Protein AF-A0A556CBR6-F1 (afdb_monomer_lite)

Sequence (61 aa):
MIENTLAKGVDSVSQIFKGVEILPDGSVVRSGTNYSGKFQEAHDASKASIQSRISNLESGG

Radius of gyration: 23.53 Å; chains: 1; bounding box: 60×12×56 Å

Structure (mmCIF, N/CA/C/O backbone):
data_AF-A0A556CBR6-F1
#
_en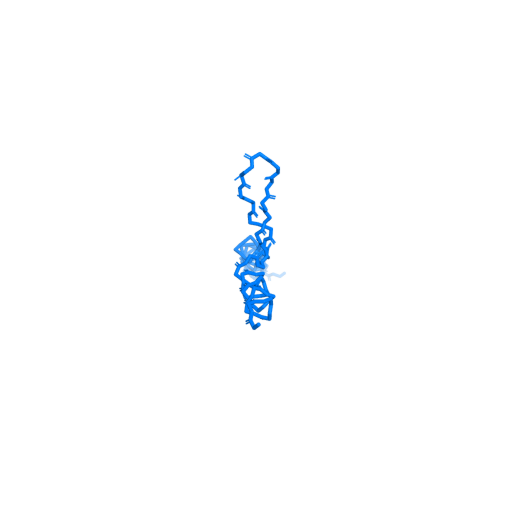try.id   AF-A0A556CBR6-F1
#
loop_
_atom_site.group_PDB
_atom_site.id
_atom_site.type_symbol
_atom_site.label_atom_id
_atom_site.label_alt_id
_atom_site.label_comp_id
_atom_site.label_asym_id
_atom_site.label_entity_id
_atom_site.label_seq_id
_atom_site.pdbx_PDB_ins_code
_atom_site.Cartn_x
_atom_site.Cartn_y
_atom_site.Cartn_z
_atom_site.occupancy
_atom_site.B_iso_or_equiv
_atom_site.auth_seq_id
_atom_site.auth_comp_id
_atom_site.auth_asym_id
_atom_site.auth_atom_id
_atom_site.pdbx_PDB_model_num
ATOM 1 N N . MET A 1 1 ? 41.075 1.844 -28.781 1.00 54.19 1 MET A N 1
ATOM 2 C CA . MET A 1 1 ? 40.631 2.383 -27.470 1.00 54.19 1 MET A CA 1
ATOM 3 C C . MET A 1 1 ? 39.181 2.903 -27.475 1.00 54.19 1 MET A C 1
ATOM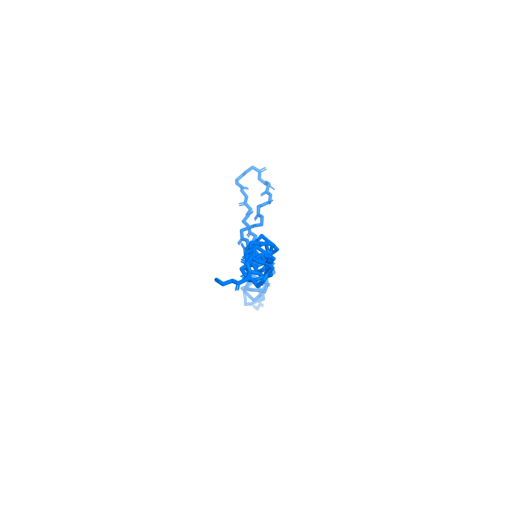 5 O O . MET A 1 1 ? 38.739 3.421 -26.462 1.00 54.19 1 MET A O 1
ATOM 9 N N . ILE A 1 2 ? 38.426 2.744 -28.572 1.00 56.22 2 ILE A N 1
ATOM 10 C CA . ILE A 1 2 ? 37.031 3.210 -28.692 1.00 56.22 2 ILE A CA 1
ATOM 11 C C . ILE A 1 2 ? 36.044 2.148 -28.172 1.00 56.22 2 ILE A C 1
ATOM 13 O O . ILE A 1 2 ? 35.142 2.471 -27.409 1.00 56.22 2 ILE A O 1
ATOM 17 N N . GLU A 1 3 ? 36.279 0.866 -28.460 1.00 54.09 3 GLU A N 1
ATOM 18 C CA . GLU A 1 3 ? 35.366 -0.236 -28.104 1.00 54.09 3 GLU A CA 1
ATOM 19 C C . GLU A 1 3 ? 35.148 -0.413 -26.590 1.00 54.09 3 GLU A C 1
ATOM 21 O O . GLU A 1 3 ? 34.022 -0.614 -26.143 1.00 54.09 3 GLU A O 1
ATOM 26 N N . ASN A 1 4 ? 36.196 -0.237 -25.776 1.00 52.12 4 ASN A N 1
ATOM 27 C CA . ASN A 1 4 ? 36.092 -0.318 -24.314 1.00 52.12 4 ASN A CA 1
ATOM 28 C C . ASN A 1 4 ? 35.263 0.835 -23.710 1.00 52.12 4 ASN A C 1
ATOM 30 O O . ASN A 1 4 ? 34.664 0.685 -22.649 1.00 52.12 4 ASN A O 1
ATOM 34 N N . THR A 1 5 ? 35.205 1.989 -24.380 1.00 55.31 5 THR A N 1
ATOM 35 C CA . THR A 1 5 ? 34.395 3.138 -23.946 1.00 55.31 5 THR A CA 1
ATOM 36 C C . THR A 1 5 ? 32.923 2.947 -24.317 1.00 55.31 5 THR A C 1
ATOM 38 O O . THR A 1 5 ? 32.053 3.299 -23.522 1.00 55.31 5 THR A O 1
ATOM 41 N N . LEU A 1 6 ? 32.630 2.321 -25.466 1.00 57.25 6 LEU A N 1
ATOM 42 C CA . LEU A 1 6 ? 31.260 1.958 -25.846 1.00 57.25 6 LEU A CA 1
ATOM 43 C C . LEU A 1 6 ? 30.660 0.894 -24.915 1.00 57.25 6 LEU A C 1
ATOM 45 O O . LEU A 1 6 ? 29.530 1.066 -24.465 1.00 57.25 6 LEU A O 1
ATOM 49 N N . ALA A 1 7 ? 31.420 -0.148 -24.561 1.00 56.78 7 ALA A N 1
ATOM 50 C CA . ALA A 1 7 ? 30.950 -1.195 -23.648 1.00 56.78 7 ALA A CA 1
ATOM 51 C C . ALA A 1 7 ? 30.576 -0.631 -22.262 1.00 56.78 7 ALA A C 1
ATOM 53 O O . ALA A 1 7 ? 29.493 -0.890 -21.741 1.00 56.78 7 ALA A O 1
ATOM 54 N N . LYS A 1 8 ? 31.424 0.247 -21.707 1.00 55.41 8 LYS A N 1
ATOM 55 C CA . LYS A 1 8 ? 31.165 0.914 -20.419 1.00 55.41 8 LYS A CA 1
ATOM 56 C C . LYS A 1 8 ? 30.000 1.911 -20.479 1.00 55.41 8 LYS A C 1
ATOM 58 O O . LYS A 1 8 ? 29.327 2.125 -19.469 1.00 55.41 8 LYS A O 1
ATOM 63 N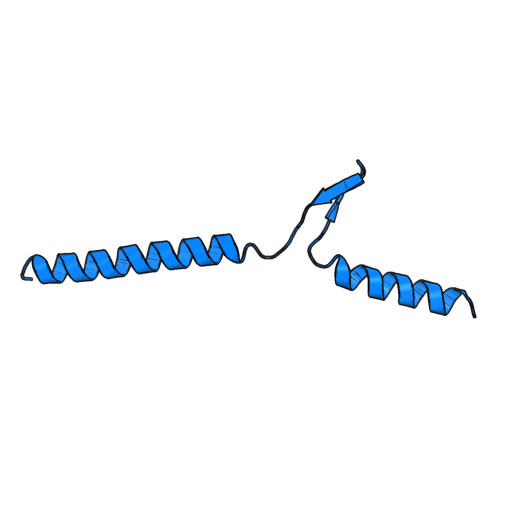 N . GLY A 1 9 ? 29.759 2.515 -21.644 1.00 55.56 9 GLY A N 1
ATOM 64 C CA . GLY A 1 9 ? 28.596 3.366 -21.893 1.00 55.56 9 GLY A CA 1
ATOM 65 C C . GLY A 1 9 ? 27.289 2.570 -21.873 1.00 55.56 9 GLY A C 1
ATOM 66 O O . GLY A 1 9 ? 26.354 2.959 -21.180 1.00 55.56 9 GLY A O 1
ATOM 67 N N . VAL A 1 10 ? 27.251 1.419 -22.550 1.00 54.34 10 VAL A N 1
ATOM 68 C CA . VAL A 1 10 ? 26.082 0.520 -22.590 1.00 54.34 10 VAL A CA 1
ATOM 69 C C . VAL A 1 10 ? 25.732 -0.029 -21.200 1.00 54.34 10 VAL A C 1
ATOM 71 O O . VAL A 1 10 ? 24.562 -0.004 -20.811 1.00 54.34 10 VAL A O 1
ATOM 74 N N . ASP A 1 11 ? 26.728 -0.424 -20.405 1.00 53.25 11 ASP A N 1
ATOM 75 C CA . ASP A 1 11 ? 26.508 -0.918 -19.035 1.00 53.25 11 ASP A CA 1
ATOM 76 C C . ASP A 1 11 ? 25.982 0.167 -18.077 1.00 53.25 11 ASP A C 1
ATOM 78 O O . ASP A 1 11 ? 25.190 -0.115 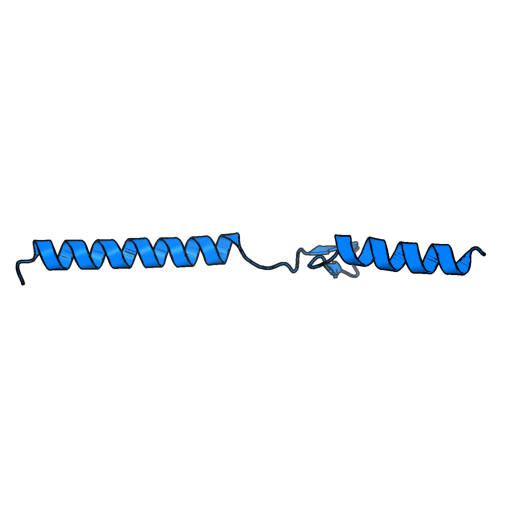-17.174 1.00 53.25 11 ASP A O 1
ATOM 82 N N . SER A 1 12 ? 26.383 1.426 -18.281 1.00 55.84 12 SER A N 1
ATOM 83 C CA . SER A 1 12 ? 25.939 2.559 -17.450 1.00 55.84 12 SER A CA 1
ATOM 84 C C . SER A 1 12 ? 24.518 3.010 -17.806 1.00 55.84 12 SER A C 1
ATOM 86 O O . SER A 1 12 ? 23.727 3.343 -16.926 1.00 55.84 12 SER A O 1
ATOM 88 N N . VAL A 1 13 ? 24.172 2.956 -19.094 1.00 53.78 13 VAL A N 1
ATOM 89 C CA . VAL A 1 13 ? 22.817 3.171 -19.625 1.00 53.78 13 VAL A CA 1
ATOM 90 C C . VAL A 1 13 ? 21.878 2.099 -19.051 1.00 53.78 13 VAL A C 1
ATOM 92 O O . VAL A 1 13 ? 20.846 2.444 -18.479 1.00 53.78 13 VAL A O 1
ATOM 95 N N . SER A 1 14 ? 22.289 0.825 -19.047 1.00 57.50 14 SER A N 1
ATOM 96 C CA . SER A 1 14 ? 21.528 -0.309 -18.487 1.00 57.50 14 SER A CA 1
ATOM 97 C C . SER A 1 14 ? 21.062 -0.106 -17.034 1.00 57.50 14 SER A C 1
ATOM 99 O O . SER A 1 14 ? 19.940 -0.472 -16.680 1.00 57.50 14 SER A O 1
ATOM 101 N N . GLN A 1 15 ? 21.864 0.542 -16.179 1.00 58.34 15 GLN A N 1
ATOM 102 C CA . GLN A 1 15 ? 21.459 0.811 -14.793 1.00 58.34 15 GLN A CA 1
ATOM 103 C C . GLN A 1 15 ? 20.322 1.838 -14.667 1.00 58.34 15 GLN A C 1
ATOM 105 O O . GLN A 1 15 ? 19.499 1.699 -13.762 1.00 58.34 15 GLN A O 1
ATOM 110 N N . ILE A 1 16 ? 20.249 2.832 -15.560 1.00 60.19 16 ILE A N 1
ATOM 111 C CA . ILE A 1 16 ? 19.204 3.874 -15.553 1.00 60.19 16 ILE A CA 1
ATOM 112 C C . ILE A 1 16 ? 17.868 3.311 -16.071 1.00 60.19 16 ILE A C 1
ATOM 114 O O . ILE A 1 16 ? 16.803 3.744 -15.634 1.00 60.19 16 ILE A O 1
ATOM 118 N N . PHE A 1 17 ? 17.917 2.293 -16.936 1.00 58.81 17 PHE A N 1
ATOM 119 C CA . PHE A 1 17 ? 16.737 1.574 -17.432 1.00 58.81 17 PHE A CA 1
ATOM 120 C C . PHE A 1 17 ? 16.357 0.358 -16.576 1.00 58.81 17 PHE A C 1
ATOM 122 O O . PHE A 1 17 ? 15.506 -0.433 -16.980 1.00 58.81 17 PHE A O 1
ATOM 129 N N . LYS A 1 18 ? 16.926 0.186 -15.371 1.00 66.25 18 LYS A N 1
ATOM 130 C CA . LYS A 1 18 ? 16.461 -0.864 -14.451 1.00 66.25 18 LYS A CA 1
ATOM 131 C C . LYS A 1 18 ? 14.987 -0.635 -14.112 1.00 66.25 18 LYS A C 1
ATOM 133 O O . LYS A 1 18 ? 14.629 0.305 -13.408 1.00 66.25 18 LYS A O 1
ATOM 138 N N . GLY A 1 19 ? 14.144 -1.523 -14.627 1.00 67.94 19 GLY A N 1
ATOM 139 C CA . GLY A 1 19 ? 12.694 -1.438 -14.513 1.00 67.94 19 GLY A CA 1
ATOM 140 C C . GLY A 1 19 ? 12.028 -0.491 -15.513 1.00 67.94 19 GLY A C 1
ATOM 141 O O . GLY A 1 19 ? 10.944 0.025 -15.247 1.00 67.94 19 GLY A O 1
ATOM 142 N N . VAL A 1 20 ? 12.680 -0.251 -16.651 1.00 74.81 20 VAL A N 1
ATOM 143 C CA . VAL A 1 20 ? 12.129 0.418 -17.828 1.00 74.81 20 VAL A CA 1
ATOM 144 C C . VAL A 1 20 ? 12.339 -0.501 -19.031 1.00 74.81 20 VAL A C 1
ATOM 146 O O . VAL A 1 20 ? 13.459 -0.895 -19.333 1.00 74.81 20 VAL A O 1
ATOM 149 N N . GLU A 1 21 ? 11.256 -0.845 -19.707 1.00 79.00 21 GLU A N 1
ATOM 150 C CA . GLU A 1 21 ? 11.217 -1.631 -20.931 1.00 79.00 21 GLU A CA 1
ATOM 151 C C . GLU A 1 21 ? 10.871 -0.699 -22.095 1.00 79.00 21 GLU A C 1
ATOM 153 O O . GLU A 1 21 ? 9.936 0.096 -22.006 1.00 79.00 21 GLU A O 1
ATOM 158 N N . ILE A 1 22 ? 11.650 -0.766 -23.173 1.00 83.81 22 ILE A N 1
ATOM 159 C CA . ILE A 1 22 ? 11.370 -0.040 -24.414 1.00 83.81 22 ILE A CA 1
ATOM 160 C C . ILE A 1 22 ? 10.718 -1.032 -25.370 1.00 83.81 22 ILE A C 1
ATOM 162 O O . ILE A 1 22 ? 11.328 -2.045 -25.716 1.00 83.81 22 ILE A O 1
ATOM 166 N N . LEU A 1 23 ? 9.483 -0.757 -25.773 1.00 84.81 23 LEU A N 1
ATOM 167 C CA . LEU A 1 23 ? 8.735 -1.611 -26.685 1.00 84.81 23 LEU A CA 1
ATOM 168 C C . LEU A 1 23 ? 9.197 -1.403 -28.142 1.00 84.81 23 LEU A C 1
ATOM 170 O O . LEU A 1 23 ? 9.772 -0.361 -28.470 1.00 84.81 23 LEU A O 1
ATOM 174 N N . PRO A 1 24 ? 8.944 -2.369 -29.049 1.00 83.69 24 PRO A N 1
ATOM 175 C CA . PRO A 1 24 ? 9.351 -2.273 -30.457 1.00 83.69 24 PRO A CA 1
ATOM 176 C C . PRO A 1 24 ? 8.751 -1.086 -31.224 1.00 83.69 24 PRO A C 1
ATOM 178 O O . PRO A 1 24 ? 9.295 -0.679 -32.247 1.00 83.69 24 PRO A O 1
ATOM 181 N N . ASP A 1 25 ? 7.640 -0.529 -30.739 1.00 89.94 25 ASP A N 1
ATOM 182 C CA . ASP A 1 25 ? 7.002 0.681 -31.268 1.00 89.94 25 ASP A CA 1
ATOM 183 C C . ASP A 1 25 ? 7.645 1.985 -30.744 1.00 89.94 25 ASP A C 1
ATOM 185 O O . ASP A 1 25 ? 7.199 3.081 -31.080 1.00 89.94 25 ASP A O 1
ATOM 189 N N . GLY A 1 26 ? 8.698 1.874 -29.928 1.00 83.31 26 GLY A N 1
ATOM 190 C CA . GLY A 1 26 ? 9.414 2.992 -29.317 1.00 83.31 26 GLY A CA 1
ATOM 191 C C . GLY A 1 26 ? 8.764 3.535 -28.044 1.00 83.31 26 GLY A C 1
ATOM 192 O O . GLY A 1 26 ? 9.279 4.493 -27.463 1.00 83.31 26 GLY A O 1
ATOM 193 N N . SER A 1 27 ? 7.653 2.950 -27.591 1.00 82.88 27 SER A N 1
ATOM 194 C CA . SER A 1 27 ? 7.030 3.334 -26.326 1.00 82.88 27 SER A CA 1
ATOM 195 C C . SER A 1 27 ? 7.829 2.818 -25.123 1.00 82.88 27 SER A C 1
ATOM 197 O O . SER A 1 27 ? 8.639 1.895 -25.219 1.00 82.88 27 SER A O 1
ATOM 199 N N . VAL A 1 28 ? 7.637 3.461 -23.971 1.00 81.56 28 VAL A N 1
ATOM 200 C CA . VAL A 1 28 ? 8.415 3.208 -22.754 1.00 81.56 28 VAL A CA 1
ATOM 201 C C . VAL A 1 28 ? 7.486 2.735 -21.647 1.00 81.56 28 VAL A C 1
ATOM 203 O O . VAL A 1 28 ? 6.601 3.473 -21.214 1.00 81.56 28 VAL A O 1
ATOM 206 N N . VAL A 1 29 ? 7.713 1.524 -21.147 1.00 78.50 29 VAL A N 1
ATOM 207 C CA . VAL A 1 29 ? 6.954 0.918 -20.052 1.00 78.50 29 VAL A CA 1
ATOM 208 C C . VAL A 1 29 ? 7.838 0.836 -18.816 1.00 78.50 29 VAL A C 1
ATOM 210 O O . VAL A 1 29 ? 8.910 0.246 -18.829 1.00 78.50 29 VAL A O 1
ATOM 213 N N . ARG A 1 30 ? 7.400 1.410 -17.696 1.00 78.69 30 ARG A N 1
ATOM 214 C CA . ARG A 1 30 ? 8.103 1.254 -16.415 1.00 78.69 30 ARG A CA 1
ATOM 215 C C . ARG A 1 30 ? 7.748 -0.092 -15.776 1.00 78.69 30 ARG A C 1
ATOM 217 O O . ARG A 1 30 ? 6.807 -0.179 -14.994 1.00 78.69 30 ARG A O 1
ATOM 224 N N . SER A 1 31 ? 8.515 -1.135 -16.078 1.00 70.81 31 SER A N 1
ATOM 225 C CA . SER A 1 31 ? 8.465 -2.418 -15.366 1.00 70.81 31 SER A CA 1
ATOM 226 C C . SER A 1 31 ? 9.252 -2.365 -14.039 1.00 70.81 31 SER A C 1
ATOM 228 O O . SER A 1 31 ? 10.281 -3.016 -13.876 1.00 70.81 31 SER A O 1
ATOM 230 N N . GLY A 1 32 ? 8.801 -1.549 -13.083 1.00 72.81 32 GLY A N 1
ATOM 231 C CA . GLY A 1 32 ? 9.421 -1.396 -11.758 1.00 72.81 32 GLY A CA 1
ATOM 232 C C . GLY A 1 32 ? 8.673 -2.122 -10.634 1.00 72.81 32 GLY A C 1
ATOM 233 O O . GLY A 1 32 ? 7.617 -2.718 -10.839 1.00 72.81 32 GLY A O 1
ATOM 234 N N . THR A 1 33 ? 9.183 -2.045 -9.401 1.00 70.19 33 THR A N 1
ATOM 235 C CA . THR A 1 33 ? 8.403 -2.472 -8.232 1.00 70.19 33 THR A CA 1
ATOM 236 C C . THR A 1 33 ? 7.198 -1.544 -8.054 1.00 70.19 33 THR A C 1
ATOM 238 O O . THR A 1 33 ? 7.343 -0.322 -8.016 1.00 70.19 33 THR A O 1
ATOM 241 N N . ASN A 1 34 ? 5.996 -2.111 -7.916 1.00 82.38 34 ASN A N 1
ATOM 242 C CA . ASN A 1 34 ? 4.775 -1.356 -7.610 1.00 82.38 34 ASN A CA 1
ATOM 243 C C . ASN A 1 34 ? 4.760 -0.915 -6.134 1.00 82.38 34 ASN A C 1
ATOM 245 O O . ASN A 1 34 ? 3.938 -1.373 -5.342 1.00 82.38 34 ASN A O 1
ATOM 249 N N . TYR A 1 35 ? 5.736 -0.098 -5.735 1.00 85.12 35 TYR A N 1
ATOM 250 C CA . TYR A 1 35 ? 5.898 0.328 -4.347 1.00 85.12 35 TYR A CA 1
ATOM 251 C C . TYR A 1 35 ? 4.664 1.082 -3.846 1.00 85.12 35 TYR A C 1
ATOM 253 O O . TYR A 1 35 ? 4.145 0.744 -2.789 1.00 85.12 35 TYR A O 1
ATOM 261 N N . SER A 1 36 ? 4.159 2.048 -4.619 1.00 86.50 36 SER A N 1
ATOM 262 C CA . SER A 1 36 ? 2.980 2.837 -4.245 1.00 86.50 36 SER A CA 1
ATOM 263 C C . SER A 1 36 ? 1.728 1.973 -4.100 1.00 86.50 36 SER A C 1
ATOM 265 O O . SER A 1 36 ? 1.020 2.116 -3.109 1.00 86.50 36 SER A O 1
ATOM 267 N N . GLY A 1 37 ? 1.481 1.038 -5.024 1.00 90.94 37 GLY A N 1
ATOM 268 C CA . GLY A 1 37 ? 0.345 0.120 -4.921 1.00 90.94 37 GLY A CA 1
ATOM 269 C C . GLY A 1 37 ? 0.451 -0.819 -3.719 1.00 90.94 37 GLY A C 1
ATOM 270 O O . GLY A 1 37 ? -0.512 -0.960 -2.974 1.00 90.94 37 GLY A O 1
ATOM 271 N N . LYS A 1 38 ? 1.637 -1.390 -3.461 1.00 91.1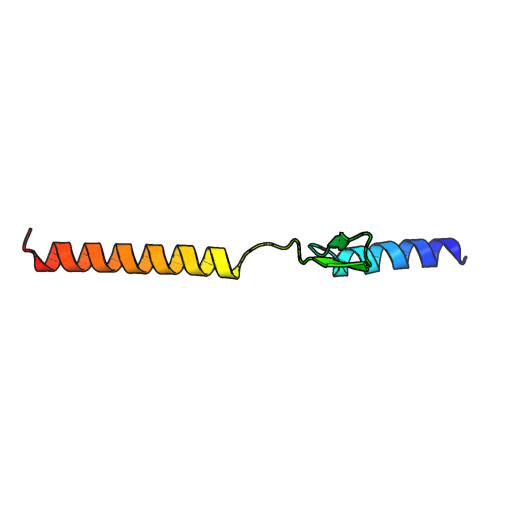9 38 LYS A N 1
ATOM 272 C CA . LYS A 1 38 ? 1.870 -2.231 -2.272 1.00 91.19 38 LYS A CA 1
ATOM 273 C C . LYS A 1 38 ? 1.743 -1.449 -0.965 1.00 91.19 38 LYS A C 1
ATOM 275 O O . LYS A 1 38 ? 1.246 -1.976 0.025 1.00 91.19 38 LYS A O 1
ATOM 280 N N . PHE A 1 39 ? 2.200 -0.199 -0.956 1.00 94.25 39 PHE A N 1
ATOM 281 C CA . PHE A 1 39 ? 2.055 0.689 0.190 1.00 94.25 39 PHE A CA 1
ATOM 282 C C . PHE A 1 39 ? 0.581 1.008 0.457 1.00 94.25 39 PHE A C 1
ATOM 284 O O . PHE A 1 39 ? 0.143 0.930 1.601 1.00 94.25 39 PHE A O 1
ATOM 291 N N . GLN A 1 40 ? -0.185 1.303 -0.597 1.00 97.31 40 GLN A N 1
ATOM 292 C CA . GLN A 1 40 ? -1.622 1.545 -0.503 1.00 97.31 40 GLN A CA 1
ATOM 293 C C . GLN A 1 40 ? -2.360 0.319 0.053 1.00 97.31 40 GLN A C 1
ATOM 295 O O . GLN A 1 40 ? -3.127 0.447 1.001 1.00 97.31 40 GLN A O 1
ATOM 300 N N . GLU A 1 41 ? -2.065 -0.876 -0.464 1.00 96.88 41 GLU A N 1
ATOM 301 C CA . GLU A 1 41 ? -2.660 -2.130 0.011 1.00 96.88 41 GLU A CA 1
ATOM 302 C C . GLU A 1 41 ? -2.373 -2.378 1.502 1.00 96.88 41 GLU A C 1
ATOM 304 O O . GLU A 1 41 ? -3.287 -2.648 2.284 1.00 96.88 41 GLU A O 1
ATOM 309 N N . ALA A 1 42 ? -1.114 -2.226 1.925 1.00 97.44 42 ALA A N 1
ATOM 310 C CA . ALA A 1 42 ? -0.726 -2.396 3.324 1.00 97.44 42 ALA A CA 1
ATOM 311 C C . ALA A 1 42 ? -1.376 -1.348 4.243 1.00 97.44 42 ALA A C 1
ATOM 313 O O . ALA A 1 42 ? -1.764 -1.658 5.373 1.00 97.44 42 ALA A O 1
ATOM 314 N N . HIS A 1 43 ? -1.511 -0.111 3.762 1.00 97.75 43 HIS A N 1
ATOM 315 C CA . HIS A 1 43 ? -2.201 0.955 4.475 1.00 97.75 43 HIS A CA 1
ATOM 316 C C . HIS A 1 43 ? -3.688 0.631 4.667 1.00 97.75 43 HIS A C 1
ATOM 318 O O . HIS A 1 43 ? -4.197 0.720 5.786 1.00 97.75 43 HIS A O 1
ATOM 324 N N . ASP A 1 44 ? -4.374 0.209 3.606 1.00 98.50 44 ASP A N 1
ATOM 325 C CA . ASP A 1 44 ? -5.802 -0.103 3.656 1.00 98.50 44 ASP A CA 1
ATOM 326 C C . ASP A 1 44 ? -6.080 -1.315 4.557 1.00 98.50 44 ASP A C 1
ATOM 328 O O . ASP A 1 44 ? -6.996 -1.275 5.384 1.00 98.50 44 ASP A O 1
ATOM 332 N N . ALA A 1 45 ? -5.225 -2.342 4.500 1.00 98.38 45 ALA A N 1
ATOM 333 C CA . ALA A 1 45 ? -5.281 -3.484 5.411 1.00 98.38 45 ALA A CA 1
ATOM 334 C C . ALA A 1 45 ? -5.066 -3.076 6.882 1.00 98.38 45 ALA A C 1
ATOM 336 O O . ALA A 1 45 ? -5.800 -3.521 7.770 1.00 98.38 45 ALA A O 1
ATOM 337 N N . SER A 1 46 ? -4.090 -2.202 7.151 1.00 98.31 46 SER A N 1
ATOM 338 C CA . SER A 1 46 ? -3.833 -1.671 8.497 1.00 98.31 46 SER A CA 1
ATOM 339 C C . SER A 1 46 ? -5.038 -0.895 9.030 1.00 98.31 46 SER A C 1
ATOM 341 O O . SER A 1 46 ? -5.496 -1.134 10.152 1.00 98.31 46 SER A O 1
ATOM 343 N N . LYS A 1 47 ? -5.615 -0.024 8.193 1.00 98.56 47 LYS A N 1
ATOM 344 C CA . LYS A 1 47 ? -6.805 0.760 8.527 1.00 98.56 47 LYS A CA 1
ATOM 345 C C . LYS A 1 47 ? -7.990 -0.143 8.882 1.00 98.56 47 LYS A C 1
ATOM 347 O O . LYS A 1 47 ? -8.602 0.062 9.929 1.00 98.56 47 LYS A O 1
ATOM 352 N N . ALA A 1 48 ? -8.270 -1.162 8.067 1.00 98.31 48 ALA A N 1
ATOM 353 C CA . ALA A 1 48 ? -9.349 -2.119 8.323 1.00 98.31 48 ALA A CA 1
ATOM 354 C C . ALA A 1 48 ? -9.126 -2.922 9.619 1.00 98.31 48 ALA A C 1
ATOM 356 O O . ALA A 1 48 ? -10.048 -3.095 10.416 1.00 98.31 48 ALA A O 1
ATOM 357 N N . SER A 1 49 ? -7.891 -3.365 9.871 1.00 98.19 49 SER A N 1
ATOM 358 C CA . SER A 1 49 ? -7.525 -4.102 11.088 1.00 98.19 49 SER A CA 1
ATOM 359 C C . SER A 1 49 ? -7.746 -3.273 12.355 1.00 98.19 49 SER A C 1
ATOM 361 O O . SER A 1 49 ? -8.338 -3.751 13.324 1.00 98.19 49 SER A O 1
ATOM 363 N N . ILE A 1 50 ? -7.331 -2.003 12.342 1.00 98.25 50 ILE A N 1
ATOM 364 C CA . ILE A 1 50 ? -7.545 -1.084 13.466 1.00 98.25 50 ILE A CA 1
ATOM 365 C C . ILE A 1 50 ? -9.039 -0.836 13.682 1.00 98.25 50 ILE A C 1
ATOM 367 O O . ILE A 1 50 ? -9.503 -0.921 14.816 1.00 98.25 50 ILE A O 1
ATOM 371 N N . GLN A 1 51 ? -9.802 -0.591 12.613 1.00 98.19 51 GLN A N 1
ATOM 372 C CA . GLN A 1 51 ? -11.252 -0.401 12.709 1.00 98.19 51 GLN A CA 1
ATOM 373 C C . GLN A 1 51 ? -11.956 -1.627 13.300 1.00 98.19 51 GLN A C 1
ATOM 375 O O . GLN A 1 51 ? -12.805 -1.475 14.174 1.00 98.19 51 GLN A O 1
ATOM 380 N N . SER A 1 52 ? -11.565 -2.837 12.894 1.00 96.62 52 SER A N 1
ATOM 381 C CA . SER A 1 52 ? -12.106 -4.072 13.469 1.00 96.62 52 SER A CA 1
ATOM 382 C C . SER A 1 52 ? -11.793 -4.193 14.963 1.00 96.62 52 SER A C 1
ATOM 384 O O . SER A 1 52 ? -12.676 -4.530 15.748 1.00 96.62 52 SER A O 1
ATOM 386 N N . ARG A 1 53 ? -10.566 -3.858 15.384 1.00 97.00 53 ARG A N 1
ATOM 387 C CA . ARG A 1 53 ? -10.197 -3.861 16.809 1.00 97.00 53 ARG A CA 1
ATOM 388 C C . ARG A 1 53 ? -11.008 -2.853 17.614 1.00 97.00 53 ARG A C 1
ATOM 390 O O . ARG A 1 53 ? -11.444 -3.191 18.706 1.00 97.00 53 ARG A O 1
ATOM 397 N N . ILE A 1 54 ? -11.216 -1.650 17.080 1.00 96.88 54 ILE A N 1
ATOM 398 C CA . ILE A 1 54 ? -12.048 -0.623 17.721 1.00 96.88 54 ILE A CA 1
ATOM 399 C C . ILE A 1 54 ? -13.485 -1.131 17.858 1.00 96.88 54 ILE A C 1
ATOM 401 O O . ILE A 1 54 ? -14.007 -1.150 18.966 1.00 96.88 54 ILE A O 1
ATOM 405 N N . SER A 1 55 ? -14.076 -1.645 16.776 1.00 95.88 55 SER A N 1
ATOM 406 C CA . SER A 1 55 ? -15.442 -2.176 16.797 1.00 95.88 55 SER A CA 1
ATOM 407 C C . SER A 1 55 ? -15.617 -3.300 17.823 1.00 95.88 55 SER A C 1
ATOM 409 O O . SER A 1 55 ? -16.631 -3.323 18.513 1.00 95.88 55 SER A O 1
ATOM 411 N N . ASN A 1 56 ? -14.637 -4.201 17.954 1.00 95.12 56 ASN A N 1
ATOM 412 C CA . ASN A 1 56 ? -14.682 -5.290 18.935 1.00 95.12 56 ASN A CA 1
ATOM 413 C C . ASN A 1 56 ? -14.615 -4.784 20.387 1.00 95.12 56 ASN A C 1
ATOM 415 O O . ASN A 1 56 ? -15.181 -5.407 21.282 1.00 95.12 56 ASN A O 1
ATOM 419 N N . LEU A 1 57 ? -13.910 -3.674 20.634 1.00 94.56 57 LEU A N 1
ATOM 420 C CA . LEU A 1 57 ? -13.863 -3.034 21.952 1.00 94.56 57 LEU A CA 1
ATOM 421 C C . LEU A 1 57 ? -15.174 -2.301 22.261 1.00 94.56 57 LEU A C 1
ATOM 423 O O . LEU A 1 57 ? -15.671 -2.376 23.381 1.00 9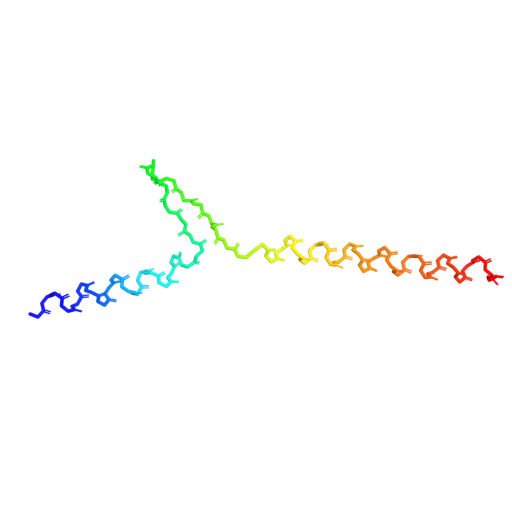4.56 57 LEU A O 1
ATOM 427 N N . GLU A 1 58 ? -15.746 -1.618 21.269 1.00 94.56 58 GLU A N 1
ATOM 428 C CA . GLU A 1 58 ? -17.025 -0.911 21.394 1.00 94.56 58 GLU A CA 1
ATOM 429 C C . GLU A 1 58 ? -18.206 -1.869 21.593 1.00 94.56 58 GLU A C 1
ATOM 431 O O . GLU A 1 58 ? -19.172 -1.521 22.270 1.00 94.56 58 GLU A O 1
ATOM 436 N N . SER A 1 59 ? -18.128 -3.091 21.058 1.00 88.88 59 SER A N 1
ATOM 437 C CA . SER A 1 59 ? -19.173 -4.106 21.218 1.00 88.88 59 SER A CA 1
ATOM 438 C C . SER A 1 59 ? -19.180 -4.806 22.584 1.00 88.88 59 SER A C 1
ATOM 440 O O . SER A 1 59 ? -20.015 -5.678 22.800 1.00 88.88 59 SER A O 1
ATOM 442 N N . GLY A 1 60 ? -18.290 -4.439 23.512 1.00 75.00 60 GLY A N 1
ATOM 443 C CA . GLY A 1 60 ? -18.344 -4.872 24.914 1.00 75.00 60 GLY A CA 1
ATOM 444 C C . GLY A 1 60 ? -17.765 -6.254 25.243 1.00 75.00 60 GLY A C 1
ATOM 445 O O . GLY A 1 60 ? -17.612 -6.539 26.428 1.00 75.00 60 GLY A O 1
ATOM 446 N N . GLY A 1 61 ? -17.372 -7.056 24.246 1.00 59.19 61 GLY A N 1
ATOM 447 C CA . GLY A 1 61 ? -16.917 -8.441 24.443 1.00 59.19 61 GLY A CA 1
ATOM 448 C C . GLY A 1 61 ? -18.059 -9.421 24.674 1.00 59.19 61 GLY A C 1
ATOM 449 O O . GLY A 1 61 ? -18.807 -9.246 25.658 1.00 59.19 61 GLY A O 1
#

Foldseek 3Di:
DVVVVVVVVVVVVVVVCPQWDQDPVRDIGRNDPPPVVVVVVVVVVVVVVVVVVVVVVVVPD

pLDDT: mean 78.66, std 16.88, range [52.12, 98.56]

Secondary structure (DSSP, 8-state):
--HHHHHHHHHHHHHHTTT-EE-TTS-EE-----HHHHHHHHHHHHHHHHHHHHHHHHTT-